Protein AF-A0A2U9SU67-F1 (afdb_monomer_lite)

Secondary structure (DSSP, 8-state):
-PPPGGG-HHHHHHHHHHHHHHHHHHHHHS-HHHHHHHHHH-EEGGGTTEEHHHHHHTT-HHHHHHHHHHHHHHS--

Sequence (77 aa):
MRADSTDDPRQIERFREHLRVVRAAVAISGNRPVAIDWYKNESLSTFEGRTAKSLVADGRAEAVLRYLASIASGWAA

Foldseek 3Di:
DDDPPCPPVVNVVLVVLLVVLLVLQCVVPVDNVVSVCQQPPAQDVVVVGDHVVVCSVVVNSVVSSVVSVVVVVVVPD

Radius of gyration: 13.92 Å; chains: 1; bounding box: 28×20×49 Å

Structure (mmCIF, N/CA/C/O backbone):
data_AF-A0A2U9SU67-F1
#
_entry.id   AF-A0A2U9SU67-F1
#
loop_
_atom_site.group_PDB
_atom_site.id
_atom_site.type_symbol
_atom_site.label_atom_id
_atom_site.label_alt_id
_atom_site.label_comp_id
_atom_site.label_asym_id
_atom_site.label_entity_id
_atom_site.label_seq_id
_atom_site.pdbx_PDB_ins_code
_atom_site.Cartn_x
_atom_site.Cartn_y
_atom_site.Cartn_z
_atom_site.occupancy
_atom_site.B_iso_or_equiv
_atom_site.auth_seq_id
_atom_site.auth_comp_id
_atom_site.auth_asym_id
_atom_site.auth_atom_id
_atom_site.pdbx_PDB_model_num
ATOM 1 N N . MET A 1 1 ? 14.191 -0.033 -35.145 1.00 43.59 1 MET A N 1
ATOM 2 C CA . MET A 1 1 ? 12.869 0.194 -34.527 1.00 43.59 1 MET A CA 1
ATOM 3 C C . MET A 1 1 ? 13.089 0.251 -33.024 1.00 43.59 1 MET A C 1
ATOM 5 O O . MET A 1 1 ? 13.486 -0.758 -32.459 1.00 43.59 1 MET A O 1
ATOM 9 N N . ARG A 1 2 ? 13.015 1.433 -32.398 1.00 49.31 2 ARG A N 1
ATOM 10 C CA . ARG A 1 2 ? 13.088 1.524 -30.932 1.00 49.31 2 ARG A CA 1
ATOM 11 C C . ARG A 1 2 ? 11.742 1.026 -30.417 1.00 49.31 2 ARG A C 1
ATOM 13 O O . ARG A 1 2 ? 10.732 1.594 -30.815 1.00 49.31 2 ARG A O 1
ATOM 20 N N . ALA A 1 3 ? 11.732 -0.048 -29.630 1.00 56.94 3 ALA A N 1
ATOM 21 C CA . ALA A 1 3 ? 10.566 -0.350 -28.815 1.00 56.94 3 ALA A CA 1
ATOM 22 C C . ALA A 1 3 ? 10.323 0.897 -27.962 1.00 56.94 3 ALA A C 1
ATOM 24 O O . ALA A 1 3 ? 11.229 1.349 -27.258 1.00 56.94 3 ALA A O 1
ATOM 25 N N . ASP A 1 4 ? 9.162 1.516 -28.136 1.00 60.75 4 ASP A N 1
ATOM 26 C CA . ASP A 1 4 ? 8.699 2.560 -27.238 1.00 60.75 4 ASP A CA 1
ATOM 27 C C . ASP A 1 4 ? 8.749 1.956 -25.828 1.00 60.75 4 ASP A C 1
ATOM 29 O O . ASP A 1 4 ? 8.230 0.863 -25.615 1.00 60.75 4 ASP A O 1
ATOM 33 N N . SER A 1 5 ? 9.475 2.571 -24.890 1.00 58.97 5 SER A N 1
ATOM 34 C CA . SER A 1 5 ? 9.793 1.962 -23.580 1.00 58.97 5 SER A CA 1
ATOM 35 C C . SER A 1 5 ? 8.548 1.534 -22.783 1.00 58.97 5 SER A C 1
ATOM 37 O O . SER A 1 5 ? 8.640 0.721 -21.865 1.00 58.97 5 SER A O 1
ATOM 39 N N . THR A 1 6 ? 7.393 2.074 -23.163 1.00 61.09 6 THR A N 1
ATOM 40 C CA . THR A 1 6 ? 6.029 1.781 -22.714 1.00 61.09 6 THR A CA 1
ATOM 41 C C . THR A 1 6 ? 5.497 0.404 -23.142 1.00 61.09 6 THR A C 1
ATOM 43 O O . THR A 1 6 ? 4.531 -0.061 -22.542 1.00 61.09 6 THR A O 1
ATOM 46 N N . ASP A 1 7 ? 6.136 -0.272 -24.103 1.00 70.06 7 ASP A N 1
ATOM 47 C CA . ASP A 1 7 ? 5.803 -1.634 -24.560 1.00 70.06 7 ASP A CA 1
ATOM 48 C C . ASP A 1 7 ? 6.698 -2.722 -23.925 1.00 70.06 7 ASP A C 1
ATOM 50 O O . ASP A 1 7 ? 6.496 -3.913 -24.153 1.00 70.06 7 ASP A O 1
ATOM 54 N N . ASP A 1 8 ? 7.686 -2.359 -23.085 1.00 84.88 8 ASP A N 1
ATOM 55 C CA . ASP A 1 8 ? 8.464 -3.373 -22.358 1.00 84.88 8 ASP A CA 1
ATOM 56 C C . ASP A 1 8 ? 7.536 -4.104 -21.364 1.00 84.88 8 ASP A C 1
ATOM 58 O O . ASP A 1 8 ? 6.970 -3.476 -20.458 1.00 84.88 8 ASP A O 1
ATOM 62 N N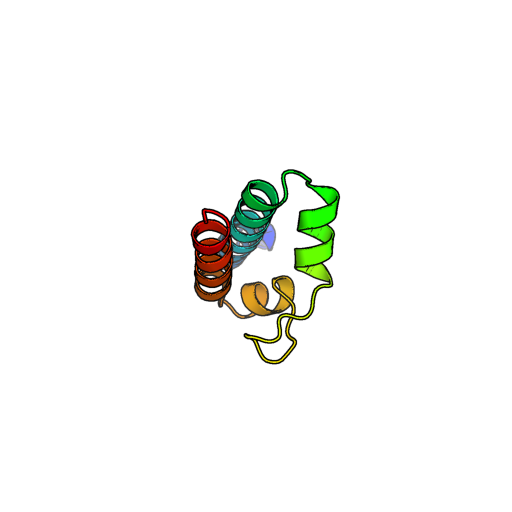 . PRO A 1 9 ? 7.388 -5.437 -21.471 1.00 87.88 9 PRO A N 1
ATOM 63 C CA . PRO A 1 9 ? 6.411 -6.187 -20.685 1.00 87.88 9 PRO A CA 1
ATOM 64 C C . PRO A 1 9 ? 6.654 -6.079 -19.175 1.00 87.88 9 PRO A C 1
ATOM 66 O O . PRO A 1 9 ? 5.708 -6.159 -18.393 1.00 87.88 9 PRO A O 1
ATOM 69 N N . ARG A 1 10 ? 7.897 -5.831 -18.739 1.00 87.94 10 ARG A N 1
ATOM 70 C CA . ARG A 1 10 ? 8.217 -5.640 -17.316 1.00 87.94 10 ARG A CA 1
ATOM 71 C C . ARG A 1 10 ? 7.778 -4.265 -16.826 1.00 87.94 10 ARG A C 1
ATOM 73 O O . ARG A 1 10 ? 7.427 -4.129 -15.657 1.00 87.94 10 ARG A O 1
ATOM 80 N N . GLN A 1 11 ? 7.800 -3.242 -17.685 1.00 89.25 11 GLN A N 1
ATOM 81 C CA . GLN A 1 11 ? 7.243 -1.930 -17.343 1.00 89.25 11 GLN A CA 1
ATOM 82 C C . GLN A 1 11 ? 5.722 -1.981 -17.235 1.00 89.25 11 GLN A C 1
ATOM 84 O O . GLN A 1 11 ? 5.172 -1.456 -16.265 1.00 89.25 11 GLN A O 1
ATOM 89 N N . ILE A 1 12 ? 5.056 -2.655 -18.178 1.00 92.62 12 ILE A N 1
ATOM 90 C CA . ILE A 1 12 ? 3.602 -2.857 -18.136 1.00 92.62 12 ILE A CA 1
ATOM 91 C C . ILE A 1 12 ? 3.209 -3.598 -16.857 1.00 92.62 12 ILE A C 1
ATOM 93 O O . ILE A 1 12 ? 2.262 -3.192 -16.180 1.00 92.62 12 ILE A O 1
ATOM 97 N N . GLU A 1 13 ? 3.943 -4.653 -16.494 1.00 92.69 13 GLU A N 1
ATOM 98 C CA . GLU A 1 13 ? 3.626 -5.417 -15.290 1.00 92.69 13 GLU A CA 1
ATOM 99 C C . GLU A 1 13 ? 3.846 -4.604 -14.014 1.00 92.69 13 GLU A C 1
ATOM 101 O O . GLU A 1 13 ? 2.930 -4.516 -13.198 1.00 92.69 13 GLU A O 1
ATOM 106 N N . ARG A 1 14 ? 4.964 -3.875 -13.893 1.00 92.62 14 ARG A N 1
ATOM 107 C CA . ARG A 1 14 ? 5.152 -2.955 -12.760 1.00 92.62 14 ARG A CA 1
ATOM 108 C C . ARG A 1 14 ? 4.032 -1.930 -12.668 1.00 92.62 14 ARG A C 1
ATOM 110 O O . ARG A 1 14 ? 3.476 -1.707 -11.595 1.00 92.62 14 ARG A O 1
ATOM 117 N N . PHE A 1 15 ? 3.644 -1.313 -13.783 1.00 95.19 15 PHE A N 1
ATOM 118 C CA . PHE A 1 15 ? 2.536 -0.356 -13.792 1.00 95.19 15 PHE A CA 1
ATOM 119 C C . PHE A 1 15 ? 1.226 -0.987 -13.298 1.00 95.19 15 PHE A C 1
ATOM 121 O O . PHE A 1 15 ? 0.486 -0.374 -12.522 1.00 95.19 15 PHE A O 1
ATOM 128 N N . ARG A 1 16 ? 0.954 -2.241 -13.675 1.00 96.56 16 ARG A N 1
ATOM 129 C CA . ARG A 1 16 ? -0.195 -2.992 -13.154 1.00 96.56 16 ARG A CA 1
ATOM 130 C C . ARG A 1 16 ? -0.096 -3.213 -11.650 1.00 96.56 16 ARG A C 1
ATOM 132 O O . ARG A 1 16 ? -1.111 -3.043 -10.975 1.00 96.56 16 ARG A O 1
ATOM 139 N N . GLU A 1 17 ? 1.080 -3.531 -11.121 1.00 98.00 17 GLU A N 1
ATOM 140 C CA . GLU A 1 17 ? 1.313 -3.670 -9.678 1.00 98.00 17 GLU A CA 1
ATOM 141 C C . GLU A 1 17 ? 1.039 -2.358 -8.928 1.00 98.00 17 GLU A C 1
ATOM 143 O O . GLU A 1 17 ? 0.296 -2.356 -7.941 1.00 98.00 17 GLU A O 1
ATOM 148 N N . HIS A 1 18 ? 1.530 -1.226 -9.447 1.00 98.12 18 HIS A N 1
ATOM 149 C CA . HIS A 1 18 ? 1.236 0.108 -8.907 1.00 98.12 18 HIS A CA 1
ATOM 150 C C . HIS A 1 18 ? -0.282 0.344 -8.822 1.00 98.12 18 HIS A C 1
ATOM 152 O O . HIS A 1 18 ? -0.811 0.714 -7.770 1.00 98.12 18 HIS A O 1
ATOM 158 N N . LEU A 1 19 ? -1.013 0.064 -9.906 1.00 98.06 19 LEU A N 1
ATOM 159 C CA . LEU A 1 19 ? -2.466 0.237 -9.944 1.00 98.06 19 LEU A CA 1
ATOM 160 C C . LEU A 1 19 ? -3.228 -0.738 -9.040 1.00 98.06 19 LEU A C 1
ATOM 162 O O . LEU A 1 19 ? -4.307 -0.396 -8.554 1.00 98.06 19 LEU A O 1
ATOM 166 N N . ARG A 1 20 ? -2.734 -1.965 -8.843 1.00 98.06 20 ARG A N 1
ATOM 167 C CA . ARG A 1 20 ? -3.356 -2.936 -7.926 1.00 98.06 20 ARG A CA 1
ATOM 168 C C . ARG A 1 20 ? -3.313 -2.423 -6.490 1.00 98.06 20 ARG A C 1
ATOM 170 O O . ARG A 1 20 ? -4.355 -2.396 -5.841 1.00 98.06 20 ARG A O 1
ATOM 177 N N . VAL A 1 21 ? -2.158 -1.936 -6.036 1.00 98.31 21 VAL A N 1
ATOM 178 C CA . VAL A 1 21 ? -2.004 -1.396 -4.676 1.00 98.31 21 VAL A CA 1
ATOM 179 C C . VAL A 1 21 ? -2.874 -0.160 -4.459 1.00 98.31 21 VAL A C 1
ATOM 181 O O . VAL A 1 21 ? -3.592 -0.093 -3.464 1.00 98.31 21 VAL A O 1
ATOM 184 N N . VAL A 1 22 ? -2.891 0.785 -5.406 1.00 98.19 22 VAL A N 1
ATOM 185 C CA . VAL A 1 22 ? -3.746 1.980 -5.287 1.00 98.19 22 VAL A CA 1
ATOM 186 C C . VAL A 1 22 ? -5.225 1.594 -5.235 1.00 98.19 22 VAL A C 1
ATOM 188 O O . VAL A 1 22 ? -5.960 2.127 -4.412 1.00 98.19 22 VAL A O 1
ATOM 191 N N . ARG A 1 23 ? -5.683 0.645 -6.063 1.00 98.00 23 ARG A N 1
ATOM 192 C CA . ARG A 1 23 ? -7.082 0.181 -6.027 1.00 98.00 23 ARG A CA 1
ATOM 193 C C . ARG A 1 23 ? -7.455 -0.468 -4.697 1.00 98.00 23 ARG A C 1
ATOM 19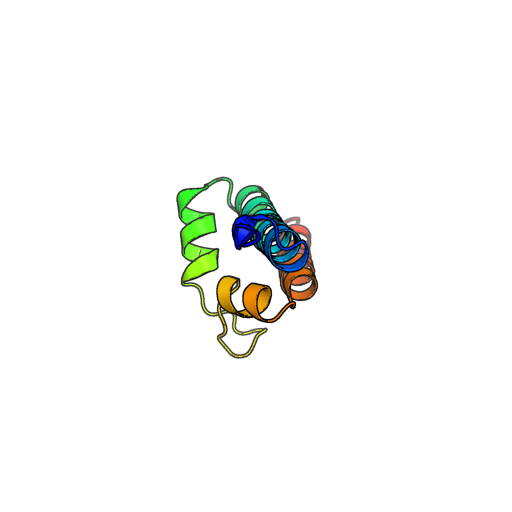5 O O . ARG A 1 23 ? -8.534 -0.180 -4.191 1.00 98.00 23 ARG A O 1
ATOM 202 N N . ALA A 1 24 ? -6.573 -1.286 -4.127 1.00 97.38 24 ALA A N 1
ATOM 203 C CA . ALA A 1 24 ? -6.791 -1.877 -2.810 1.00 97.38 24 ALA A CA 1
ATOM 204 C C . ALA A 1 24 ? -6.887 -0.799 -1.717 1.00 97.38 24 ALA A C 1
ATOM 206 O O . ALA A 1 24 ? -7.807 -0.826 -0.905 1.00 97.38 24 ALA A O 1
ATOM 207 N N . ALA A 1 25 ? -6.003 0.201 -1.746 1.00 97.19 25 ALA A N 1
ATOM 208 C CA . ALA A 1 25 ? -6.056 1.319 -0.807 1.00 97.19 25 ALA A CA 1
ATOM 209 C C . ALA A 1 25 ? -7.348 2.147 -0.952 1.00 97.19 25 ALA A C 1
ATOM 211 O O . ALA A 1 25 ? -7.952 2.508 0.052 1.00 97.19 25 ALA A O 1
ATOM 212 N N . VAL A 1 26 ? -7.818 2.391 -2.184 1.00 97.44 26 VAL A N 1
ATOM 213 C CA . VAL A 1 26 ? -9.111 3.060 -2.441 1.00 97.44 26 VAL A CA 1
ATOM 214 C C . VAL A 1 26 ? -10.285 2.251 -1.896 1.00 97.44 26 VAL A C 1
ATOM 216 O O . VAL A 1 26 ? -11.222 2.841 -1.366 1.00 97.44 26 VAL A O 1
ATOM 219 N N . ALA A 1 27 ? -10.249 0.923 -2.019 1.00 95.62 27 ALA A N 1
ATOM 220 C CA . ALA A 1 27 ? -11.306 0.057 -1.499 1.00 95.62 27 ALA A CA 1
ATOM 221 C C . ALA A 1 27 ? -11.423 0.132 0.033 1.00 95.62 27 ALA A C 1
ATOM 223 O O . ALA A 1 27 ? 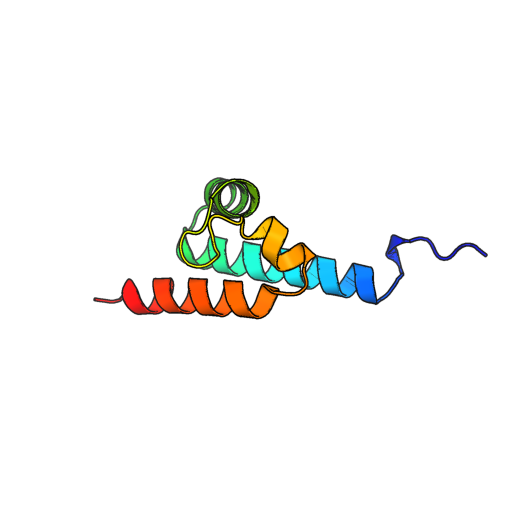-12.523 0.006 0.558 1.00 95.62 27 ALA A O 1
ATOM 224 N N . ILE A 1 28 ? -10.310 0.377 0.733 1.00 94.25 28 ILE A N 1
ATOM 225 C CA . ILE A 1 28 ? -10.279 0.535 2.193 1.00 94.25 28 ILE A CA 1
ATOM 226 C C . ILE A 1 28 ? -10.667 1.959 2.606 1.00 94.25 28 ILE A C 1
ATOM 228 O O . ILE A 1 28 ? -11.485 2.138 3.500 1.00 94.25 28 ILE A O 1
ATOM 232 N N . SER A 1 29 ? -10.095 2.984 1.967 1.00 94.50 29 SER A N 1
ATOM 233 C CA . SER A 1 29 ? -10.305 4.377 2.382 1.00 94.50 29 SER A CA 1
ATOM 234 C C . SER A 1 29 ? -11.623 4.985 1.895 1.00 94.50 29 SER A C 1
ATOM 236 O O . SER A 1 29 ? -12.039 6.026 2.400 1.00 94.50 29 SER A O 1
ATOM 238 N N . GLY A 1 30 ? -12.231 4.426 0.842 1.00 95.56 30 GLY A N 1
ATOM 239 C CA . GLY A 1 30 ? -13.375 5.020 0.141 1.00 95.56 30 GLY A CA 1
ATOM 240 C C . GLY A 1 30 ? -13.063 6.343 -0.577 1.00 95.56 30 GLY A C 1
ATOM 241 O O . GLY A 1 30 ? -13.948 6.938 -1.190 1.00 95.56 30 GLY A O 1
ATOM 242 N N . ASN A 1 31 ? -11.813 6.822 -0.537 1.00 96.56 31 ASN A N 1
ATOM 243 C CA . ASN A 1 31 ? -11.417 8.138 -1.032 1.00 96.56 31 ASN A CA 1
ATOM 244 C C . ASN A 1 31 ? -10.119 8.052 -1.850 1.00 96.56 31 ASN A C 1
ATOM 246 O O . ASN A 1 31 ? -9.041 7.729 -1.344 1.00 96.56 31 ASN A O 1
ATOM 250 N N . ARG A 1 32 ? -10.227 8.371 -3.146 1.00 96.56 32 ARG A N 1
ATOM 251 C CA . ARG A 1 32 ? -9.119 8.280 -4.107 1.00 96.56 32 ARG A CA 1
ATOM 252 C C . ARG A 1 32 ? -7.955 9.230 -3.795 1.00 96.56 32 ARG A C 1
ATOM 254 O O . ARG A 1 32 ? -6.833 8.729 -3.754 1.00 96.56 32 ARG A O 1
ATOM 261 N N . PRO A 1 33 ? -8.163 10.544 -3.586 1.00 97.50 33 PRO A N 1
ATOM 262 C CA . PRO A 1 33 ? -7.102 11.444 -3.136 1.00 97.50 33 PRO A CA 1
ATOM 263 C C . PRO A 1 33 ? -6.336 10.924 -1.916 1.00 97.50 33 PRO A C 1
ATOM 265 O O . PRO A 1 33 ? -5.111 10.874 -1.956 1.00 97.50 33 PRO A O 1
ATOM 268 N N . VAL A 1 34 ? -7.051 10.454 -0.889 1.00 96.88 34 VAL A N 1
ATOM 269 C CA . VAL A 1 34 ? -6.444 9.914 0.340 1.00 96.88 34 VAL A CA 1
ATOM 270 C C . VAL A 1 34 ? -5.603 8.671 0.047 1.00 96.88 34 VAL A C 1
ATOM 272 O O . VAL A 1 34 ? -4.469 8.571 0.500 1.00 96.88 34 VAL A O 1
ATOM 275 N N . ALA A 1 35 ? -6.114 7.739 -0.762 1.00 97.69 35 ALA A N 1
ATOM 276 C CA . ALA A 1 35 ? -5.372 6.533 -1.126 1.00 97.69 35 ALA A CA 1
ATOM 277 C C . ALA A 1 35 ? -4.098 6.840 -1.931 1.00 97.69 35 ALA A C 1
ATOM 279 O O . ALA A 1 35 ? -3.080 6.174 -1.752 1.00 97.69 35 ALA A O 1
ATOM 280 N N . ILE A 1 36 ? -4.144 7.836 -2.822 1.00 98.00 36 ILE A N 1
ATOM 281 C CA . ILE A 1 36 ? -2.978 8.267 -3.606 1.00 98.00 36 ILE A CA 1
ATOM 282 C C . ILE A 1 36 ? -1.941 8.945 -2.708 1.00 98.00 36 ILE A C 1
ATOM 284 O O . ILE A 1 36 ? -0.746 8.713 -2.896 1.00 98.00 36 ILE A O 1
ATOM 288 N N . ASP A 1 37 ? -2.380 9.776 -1.764 1.00 98.06 37 ASP A N 1
ATOM 289 C CA . ASP A 1 37 ? -1.489 10.442 -0.816 1.00 98.06 37 ASP A CA 1
ATOM 290 C C . ASP A 1 37 ? -0.789 9.421 0.087 1.00 98.06 37 ASP A C 1
ATOM 292 O O . ASP A 1 37 ? 0.440 9.342 0.067 1.00 98.06 37 ASP A O 1
ATOM 296 N N . TRP A 1 38 ? -1.560 8.527 0.720 1.00 97.56 38 TRP A N 1
ATOM 297 C CA . TRP A 1 38 ? -1.038 7.397 1.493 1.00 97.56 38 TRP A CA 1
ATOM 298 C C . TRP A 1 38 ? -0.015 6.590 0.689 1.00 97.56 38 TRP A C 1
ATOM 300 O O . TRP A 1 38 ? 1.109 6.352 1.121 1.00 97.56 38 TRP A O 1
ATOM 310 N N . TYR A 1 39 ? -0.375 6.228 -0.542 1.00 98.19 39 TYR A N 1
ATOM 311 C CA . TYR A 1 39 ? 0.471 5.416 -1.404 1.00 98.19 39 TYR A CA 1
ATOM 312 C C . TYR A 1 39 ? 1.848 6.047 -1.672 1.00 98.19 39 TYR A C 1
ATOM 314 O O . TYR A 1 39 ? 2.861 5.344 -1.764 1.00 98.19 39 TYR A O 1
ATOM 322 N N . LYS A 1 40 ? 1.884 7.372 -1.838 1.00 98.12 40 LYS A N 1
ATOM 323 C CA . LYS A 1 40 ? 3.096 8.115 -2.198 1.00 98.12 40 LYS A CA 1
ATOM 324 C C . LYS A 1 40 ? 3.919 8.526 -0.986 1.00 98.12 40 LYS A C 1
ATOM 326 O O . LYS A 1 40 ? 5.145 8.509 -1.096 1.00 98.12 40 LYS A O 1
ATOM 331 N N . ASN A 1 41 ? 3.252 8.909 0.096 1.00 97.69 41 ASN A N 1
ATOM 332 C CA . ASN A 1 41 ? 3.833 9.731 1.150 1.00 97.69 41 ASN A CA 1
ATOM 333 C C . ASN A 1 41 ? 3.818 9.049 2.522 1.00 97.69 41 ASN A C 1
ATOM 335 O O . ASN A 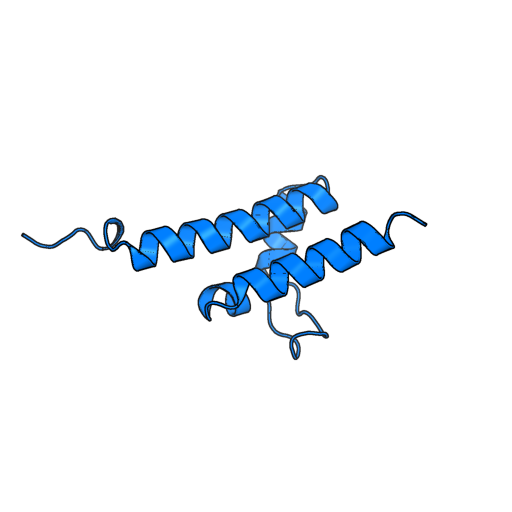1 41 ? 4.655 9.394 3.351 1.00 97.69 41 ASN A O 1
ATOM 339 N N . GLU A 1 42 ? 2.934 8.076 2.760 1.00 96.19 42 GLU A N 1
ATOM 340 C CA . GLU A 1 42 ? 2.857 7.422 4.067 1.00 96.19 42 GLU A CA 1
ATOM 341 C C . GLU A 1 42 ? 4.020 6.450 4.262 1.00 96.19 42 GLU A C 1
ATOM 343 O O . GLU A 1 42 ? 4.200 5.489 3.503 1.00 96.19 42 GLU A O 1
ATOM 348 N N . SER A 1 43 ? 4.793 6.688 5.317 1.00 96.00 43 SER A N 1
ATOM 349 C CA . SER A 1 43 ? 5.867 5.807 5.765 1.00 96.00 43 SER A CA 1
ATOM 350 C C . SER A 1 43 ? 5.291 4.647 6.568 1.00 96.00 43 SER A C 1
ATOM 352 O O . SER A 1 43 ? 4.753 4.831 7.656 1.00 96.00 43 SER A O 1
ATOM 354 N N . LEU A 1 44 ? 5.435 3.423 6.064 1.00 94.75 44 LEU A N 1
ATOM 355 C CA . LEU A 1 44 ? 4.857 2.248 6.707 1.00 94.75 44 LEU A CA 1
ATOM 356 C C . LEU A 1 44 ? 5.848 1.650 7.712 1.00 94.75 44 LEU A C 1
ATOM 358 O O . LEU A 1 44 ? 6.873 1.088 7.320 1.00 94.75 44 LEU A O 1
ATOM 362 N N . SER A 1 45 ? 5.543 1.719 9.012 1.00 92.88 45 SER A N 1
ATOM 363 C CA . SER A 1 45 ? 6.435 1.220 10.076 1.00 92.88 45 SER A CA 1
ATOM 364 C C . SER A 1 45 ? 6.777 -0.267 9.928 1.00 92.88 45 SER A C 1
ATOM 366 O O . SER A 1 45 ? 7.923 -0.655 10.133 1.00 92.88 45 SER A O 1
ATOM 368 N N . THR A 1 46 ? 5.823 -1.097 9.488 1.00 93.06 46 THR A N 1
ATOM 369 C CA . THR A 1 46 ? 6.037 -2.530 9.196 1.00 93.06 46 THR A CA 1
ATOM 370 C C . THR A 1 46 ? 7.069 -2.771 8.087 1.00 93.06 46 THR A C 1
ATOM 372 O O . THR A 1 46 ? 7.641 -3.853 7.995 1.00 93.06 46 THR A O 1
ATOM 375 N N . PHE A 1 47 ? 7.325 -1.767 7.249 1.00 95.88 47 PHE A N 1
ATOM 376 C CA . PHE A 1 47 ? 8.275 -1.814 6.143 1.00 95.88 47 PHE A CA 1
ATOM 377 C C . PHE A 1 47 ? 9.434 -0.839 6.351 1.00 95.88 47 PHE A C 1
ATOM 379 O O . PHE A 1 47 ? 9.872 -0.197 5.400 1.00 95.88 47 PHE A O 1
ATOM 386 N N . GLU A 1 48 ? 9.915 -0.709 7.589 1.00 94.94 48 GLU A N 1
ATOM 387 C CA . GLU A 1 48 ? 11.106 0.092 7.910 1.00 94.94 48 GLU A CA 1
ATOM 388 C C . GLU A 1 48 ? 10.945 1.575 7.516 1.00 94.94 48 GLU A C 1
ATOM 390 O O . GLU A 1 48 ? 11.893 2.241 7.111 1.00 94.94 48 GLU A O 1
ATOM 395 N N . GLY A 1 49 ? 9.713 2.096 7.583 1.00 95.56 49 GLY A N 1
ATOM 396 C CA . GLY A 1 49 ? 9.399 3.483 7.231 1.00 95.56 49 GLY A CA 1
ATOM 397 C C . GLY A 1 49 ? 9.340 3.754 5.725 1.00 95.56 49 GLY A C 1
ATOM 398 O O . GLY A 1 49 ? 9.274 4.906 5.308 1.00 95.56 49 GLY A O 1
ATOM 399 N N . ARG A 1 50 ? 9.349 2.718 4.885 1.00 97.75 50 ARG A N 1
ATOM 400 C CA . ARG A 1 50 ? 9.231 2.866 3.432 1.00 97.75 50 ARG A CA 1
ATOM 401 C C . ARG A 1 50 ? 7.795 3.144 2.998 1.00 97.75 50 ARG A C 1
ATOM 403 O O . ARG A 1 50 ? 6.845 2.628 3.582 1.00 97.75 50 ARG A O 1
ATOM 410 N N . THR A 1 51 ? 7.643 3.882 1.899 1.00 98.38 51 THR A N 1
ATOM 411 C CA . THR A 1 51 ? 6.328 4.131 1.291 1.00 98.38 51 THR A CA 1
ATOM 412 C C . THR A 1 51 ? 5.875 2.959 0.430 1.00 98.38 51 THR A C 1
ATOM 414 O O . THR A 1 51 ? 6.703 2.264 -0.177 1.00 98.38 51 THR A O 1
ATOM 417 N N . ALA A 1 52 ? 4.556 2.783 0.301 1.00 97.75 52 ALA A N 1
ATOM 418 C CA . ALA A 1 52 ? 3.964 1.778 -0.582 1.00 97.75 52 ALA A CA 1
ATOM 419 C C . ALA A 1 52 ? 4.474 1.913 -2.027 1.00 97.75 52 ALA A C 1
ATOM 421 O O . ALA A 1 52 ? 4.789 0.910 -2.669 1.00 97.75 52 ALA A O 1
ATOM 422 N N . LYS A 1 53 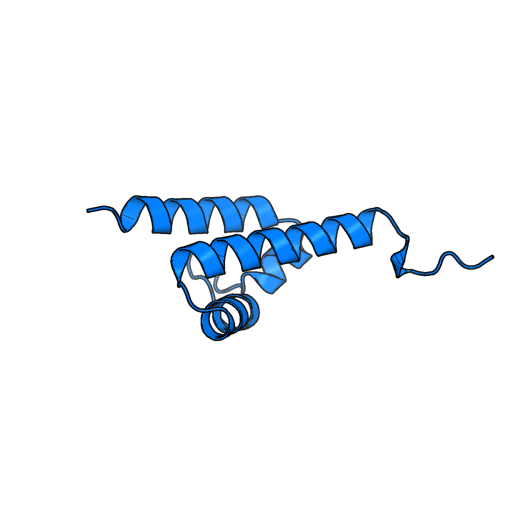? 4.646 3.146 -2.526 1.00 98.25 53 LYS A N 1
ATOM 423 C CA . LYS A 1 53 ? 5.248 3.401 -3.840 1.00 98.25 53 LYS A CA 1
ATOM 424 C C . LYS A 1 53 ? 6.648 2.817 -3.980 1.00 98.25 53 LYS A C 1
ATOM 426 O O . LYS A 1 53 ? 6.920 2.156 -4.981 1.00 98.25 53 LYS A O 1
ATOM 431 N N . SER A 1 54 ? 7.523 3.057 -3.003 1.00 98.12 54 SER A N 1
ATOM 432 C CA . SER A 1 54 ? 8.895 2.541 -3.055 1.00 98.12 54 SER A CA 1
ATOM 433 C C . SER A 1 54 ? 8.924 1.012 -3.010 1.00 98.12 54 SER A C 1
ATOM 435 O O . SER A 1 54 ? 9.712 0.391 -3.711 1.00 98.12 54 SER A O 1
ATOM 437 N N . LEU A 1 55 ? 8.036 0.395 -2.227 1.00 98.06 55 LEU A N 1
ATOM 438 C CA . LEU A 1 55 ? 7.950 -1.059 -2.107 1.00 98.06 55 LEU A CA 1
ATOM 439 C C . LEU A 1 55 ? 7.493 -1.704 -3.415 1.00 98.06 55 LEU A C 1
ATOM 441 O O . LEU A 1 55 ? 8.056 -2.714 -3.825 1.00 98.06 55 LEU A O 1
ATOM 445 N N . VAL A 1 56 ? 6.508 -1.113 -4.097 1.00 97.44 56 VAL A N 1
ATOM 446 C CA . VAL A 1 56 ? 6.072 -1.600 -5.414 1.00 97.44 56 VAL A CA 1
ATOM 447 C C . VAL A 1 56 ? 7.176 -1.438 -6.459 1.00 97.44 56 VAL A C 1
ATOM 449 O O . VAL A 1 56 ? 7.385 -2.348 -7.253 1.00 97.44 56 VAL A O 1
ATOM 452 N N . ALA A 1 57 ? 7.920 -0.327 -6.435 1.00 96.25 57 ALA A N 1
ATOM 453 C CA . ALA A 1 57 ? 9.053 -0.129 -7.342 1.00 96.25 57 ALA A CA 1
ATOM 454 C C . ALA A 1 57 ? 10.141 -1.213 -7.179 1.00 96.25 57 ALA A C 1
ATOM 456 O O . ALA A 1 57 ? 10.751 -1.612 -8.169 1.00 96.25 57 ALA A O 1
ATOM 457 N N . ASP A 1 58 ? 10.308 -1.740 -5.963 1.00 96.31 58 ASP A N 1
ATOM 458 C CA . ASP A 1 58 ? 11.221 -2.845 -5.635 1.00 96.31 58 ASP A CA 1
ATOM 459 C C . ASP A 1 58 ? 10.615 -4.246 -5.868 1.00 96.31 58 ASP A C 1
ATOM 461 O O . ASP A 1 58 ? 11.185 -5.248 -5.440 1.00 96.31 58 ASP A O 1
ATOM 465 N N . GLY A 1 59 ? 9.441 -4.354 -6.501 1.00 96.19 59 GLY A N 1
ATOM 466 C CA . GLY A 1 59 ? 8.779 -5.641 -6.758 1.00 96.19 59 GLY A CA 1
ATOM 467 C C . GLY A 1 59 ? 8.135 -6.277 -5.520 1.00 96.19 59 GLY A C 1
ATOM 468 O O . GLY A 1 59 ? 7.854 -7.473 -5.501 1.00 96.19 59 GLY A O 1
ATOM 469 N N . ARG A 1 60 ? 7.881 -5.500 -4.457 1.00 97.69 60 ARG A N 1
ATOM 470 C CA . ARG A 1 60 ? 7.249 -5.976 -3.210 1.00 97.69 60 ARG A CA 1
ATOM 471 C C . ARG A 1 60 ? 5.745 -5.687 -3.145 1.00 97.69 60 ARG A C 1
ATOM 473 O O . ARG A 1 60 ? 5.192 -5.564 -2.051 1.00 97.69 60 ARG A O 1
ATOM 480 N N . ALA A 1 61 ? 5.061 -5.595 -4.285 1.00 97.88 61 ALA A N 1
ATOM 481 C CA . ALA A 1 61 ? 3.635 -5.260 -4.347 1.00 97.88 61 ALA A CA 1
ATOM 482 C C . ALA A 1 61 ? 2.751 -6.227 -3.539 1.00 97.88 61 ALA A C 1
ATOM 484 O O . ALA A 1 61 ? 1.911 -5.786 -2.755 1.00 97.88 61 ALA A O 1
ATOM 485 N N . GLU A 1 62 ? 3.006 -7.533 -3.635 1.00 97.94 62 GLU A N 1
ATOM 486 C CA . GLU A 1 62 ? 2.275 -8.564 -2.880 1.00 97.94 62 GLU A CA 1
ATOM 487 C C . GLU A 1 62 ? 2.437 -8.442 -1.358 1.00 97.94 62 GLU A C 1
ATOM 489 O O . GLU A 1 62 ? 1.553 -8.825 -0.591 1.00 97.94 62 GLU A O 1
ATOM 494 N N . ALA A 1 63 ? 3.561 -7.902 -0.879 1.00 97.69 63 ALA A N 1
ATOM 495 C CA . ALA A 1 63 ? 3.731 -7.642 0.548 1.00 97.69 63 ALA A CA 1
ATOM 496 C C . ALA A 1 63 ? 2.822 -6.491 1.010 1.00 97.69 63 ALA A C 1
ATOM 498 O O . ALA A 1 63 ? 2.182 -6.594 2.055 1.00 97.69 63 ALA A O 1
ATOM 499 N N . VAL A 1 64 ? 2.714 -5.430 0.203 1.00 97.62 64 VAL A N 1
ATOM 500 C CA . VAL A 1 64 ? 1.827 -4.291 0.484 1.00 97.62 64 VAL A CA 1
ATOM 501 C C . VAL A 1 64 ? 0.355 -4.702 0.407 1.00 97.62 64 VAL A C 1
ATOM 503 O O . VAL A 1 64 ? -0.431 -4.306 1.262 1.00 97.62 64 VAL A O 1
ATOM 506 N N . LEU A 1 65 ? -0.026 -5.532 -0.569 1.00 97.25 65 LEU A N 1
ATOM 507 C CA . LEU A 1 65 ? -1.397 -6.042 -0.686 1.00 97.25 65 LEU A CA 1
ATOM 508 C C . LEU A 1 65 ? -1.798 -6.891 0.525 1.00 97.25 65 LEU A C 1
ATOM 510 O O . LEU A 1 65 ? -2.887 -6.702 1.062 1.00 97.25 65 LEU A O 1
ATOM 514 N N . ARG A 1 66 ? -0.911 -7.770 1.010 1.00 96.50 66 ARG A N 1
ATOM 5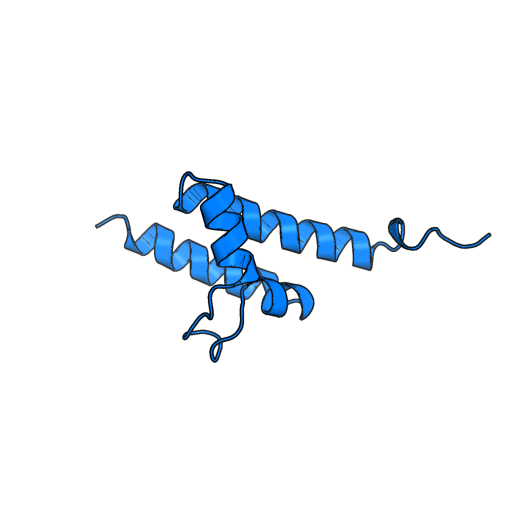15 C CA . ARG A 1 66 ? -1.151 -8.539 2.243 1.00 96.50 66 ARG A CA 1
ATOM 516 C C . ARG A 1 66 ? -1.272 -7.647 3.475 1.00 96.50 66 ARG A C 1
ATOM 518 O O . ARG A 1 66 ? -2.131 -7.893 4.315 1.00 96.50 66 ARG A O 1
ATOM 525 N N . TYR A 1 67 ? -0.455 -6.600 3.566 1.00 95.31 67 TYR A N 1
ATOM 526 C CA . TYR A 1 67 ? -0.574 -5.601 4.626 1.00 95.31 67 TYR A CA 1
ATOM 527 C C . TYR A 1 67 ? -1.942 -4.899 4.590 1.00 95.31 67 TYR A C 1
ATOM 529 O O . TYR A 1 67 ? -2.652 -4.897 5.593 1.00 95.31 67 TYR A O 1
ATOM 537 N N . LEU A 1 68 ? -2.367 -4.399 3.427 1.00 94.94 68 LEU A N 1
ATOM 538 C CA . LEU A 1 68 ? -3.690 -3.788 3.253 1.00 94.94 68 LEU A CA 1
ATOM 539 C C . LEU A 1 68 ? -4.831 -4.762 3.581 1.00 94.94 68 LEU A C 1
ATOM 541 O O . LEU A 1 68 ? -5.784 -4.379 4.254 1.00 94.94 68 LEU A O 1
ATOM 545 N N . ALA A 1 69 ? -4.716 -6.030 3.178 1.00 94.00 69 ALA A N 1
ATOM 546 C CA . ALA A 1 69 ? -5.687 -7.063 3.532 1.00 94.00 69 ALA A CA 1
ATOM 547 C C . ALA A 1 69 ? -5.756 -7.296 5.050 1.00 94.00 69 ALA A C 1
ATOM 549 O O . ALA A 1 69 ? -6.847 -7.448 5.587 1.00 94.00 69 ALA A O 1
ATOM 550 N N . SER A 1 70 ? -4.621 -7.274 5.760 1.00 91.25 70 SER A N 1
ATOM 551 C CA . SER A 1 70 ? -4.611 -7.399 7.225 1.00 91.25 70 SER A CA 1
ATOM 552 C C . SER A 1 70 ? -5.313 -6.230 7.924 1.00 91.25 70 SER A C 1
ATOM 554 O O . SER A 1 70 ? -6.017 -6.450 8.905 1.00 91.25 70 SER A O 1
ATOM 556 N N . ILE A 1 71 ? -5.199 -5.011 7.381 1.00 87.44 71 ILE A N 1
ATOM 557 C CA . ILE A 1 71 ? -5.924 -3.833 7.878 1.00 87.44 71 ILE A CA 1
ATOM 558 C C . ILE A 1 71 ? -7.424 -3.978 7.615 1.00 87.44 71 ILE A C 1
ATOM 560 O O . ILE A 1 71 ? -8.224 -3.760 8.518 1.00 87.44 71 ILE A O 1
ATOM 564 N N . ALA A 1 72 ? -7.811 -4.380 6.401 1.00 84.62 72 ALA A N 1
ATOM 565 C CA . ALA A 1 72 ? -9.215 -4.571 6.044 1.00 84.62 72 ALA A CA 1
ATOM 566 C C . ALA A 1 72 ? -9.889 -5.655 6.905 1.00 84.62 72 ALA A C 1
ATOM 568 O O . ALA A 1 72 ? -11.008 -5.460 7.371 1.00 84.62 72 ALA A O 1
ATOM 569 N N . SER A 1 73 ? -9.190 -6.763 7.167 1.00 74.56 73 SER A N 1
ATOM 570 C CA . SER A 1 73 ? -9.669 -7.842 8.041 1.00 74.56 73 SER A CA 1
ATOM 571 C C . SER A 1 73 ? -9.664 -7.464 9.527 1.00 74.56 73 SER A C 1
ATOM 573 O O . SER A 1 73 ? -10.427 -8.042 10.290 1.00 74.56 73 SER A O 1
ATOM 575 N N . GLY A 1 74 ? -8.827 -6.507 9.944 1.00 58.06 74 GLY A N 1
ATOM 576 C CA . GLY A 1 74 ? -8.789 -5.974 11.311 1.00 58.06 74 GLY A CA 1
ATOM 577 C C . GLY A 1 74 ? -9.777 -4.832 11.580 1.00 58.06 74 GLY A C 1
ATOM 578 O O . GLY A 1 74 ? -9.996 -4.494 12.738 1.00 58.06 74 GLY A O 1
ATOM 579 N N . TRP A 1 75 ? -10.377 -4.244 10.538 1.00 48.06 75 TRP A N 1
ATOM 580 C CA . TRP A 1 75 ? -11.417 -3.207 10.645 1.00 48.06 75 TRP A CA 1
ATOM 581 C C . TRP A 1 75 ? -12.830 -3.796 10.814 1.00 48.06 75 TRP A C 1
ATOM 583 O O . TRP A 1 75 ? -13.771 -3.087 11.157 1.00 48.06 75 TRP A O 1
ATOM 593 N N . ALA A 1 76 ? -12.991 -5.101 10.587 1.00 39.69 76 ALA A N 1
ATOM 594 C CA . ALA A 1 76 ? -14.211 -5.836 10.897 1.00 39.69 76 ALA A CA 1
ATOM 595 C C . ALA A 1 76 ? -14.141 -6.401 12.330 1.00 39.69 76 ALA A C 1
ATOM 597 O O . ALA A 1 76 ? -14.006 -7.610 12.515 1.00 39.69 76 ALA A O 1
ATOM 598 N N . ALA A 1 77 ? -14.194 -5.524 13.336 1.00 36.09 77 ALA A N 1
ATOM 599 C CA . ALA A 1 77 ? -14.423 -5.878 14.738 1.00 36.09 77 ALA A CA 1
ATOM 600 C C . ALA A 1 77 ? -15.419 -4.898 15.365 1.00 36.09 77 ALA A C 1
ATOM 602 O O . ALA A 1 77 ? -15.264 -3.679 15.128 1.00 36.09 77 ALA A O 1
#

pLDDT: mean 89.25, std 15.75, range [36.09, 98.38]